Protein AF-A0A542GMF3-F1 (afdb_monomer_lite)

pLDDT: mean 70.61, std 8.69, range [44.84, 84.94]

Secondary structure (DSSP, 8-state):
--HHHHHHHHHHHHHHHHHHHHH-SSHHHHHHHHHHHHHHHHHHHHTT-

Foldseek 3Di:
DDVVVVVVLVVVLVVLLVCLCVVDPPNVNSCVVSVVVSVVVVVVVVVVD

Sequence (49 aa):
MNKALWICSLLGAALGISLGLALFHTPFWGLALGLGIGAVVGASMQRRH

Structure (mmCIF, N/CA/C/O backbone):
data_AF-A0A542GMF3-F1
#
_entry.id   AF-A0A542GMF3-F1
#
loop_
_atom_site.group_PDB
_atom_site.id
_atom_site.type_symbol
_atom_site.label_atom_id
_atom_site.label_alt_id
_atom_site.label_comp_id
_atom_site.label_asym_id
_atom_site.label_entity_id
_atom_site.label_seq_id
_atom_site.pdbx_PDB_ins_code
_atom_site.Cartn_x
_atom_site.Cartn_y
_atom_site.Cartn_z
_atom_site.occupancy
_atom_site.B_iso_or_equiv
_atom_site.auth_seq_id
_atom_site.auth_comp_id
_atom_site.auth_asym_id
_atom_site.auth_atom_id
_atom_site.pdbx_PDB_model_num
ATOM 1 N N . MET A 1 1 ? -13.772 5.663 19.928 1.00 50.59 1 MET A N 1
ATOM 2 C CA . MET A 1 1 ? -13.052 5.270 18.696 1.00 50.59 1 MET A CA 1
ATOM 3 C C . MET A 1 1 ? -11.715 4.664 19.103 1.00 50.59 1 MET A C 1
ATOM 5 O O . MET A 1 1 ? -10.890 5.357 19.691 1.00 50.59 1 MET A O 1
ATOM 9 N N . ASN A 1 2 ? -11.554 3.352 18.934 1.00 66.50 2 ASN A N 1
ATOM 10 C CA . ASN A 1 2 ? -10.476 2.589 19.569 1.00 66.50 2 ASN A CA 1
ATOM 11 C C . ASN A 1 2 ? -9.142 2.862 18.856 1.00 66.50 2 ASN A C 1
ATOM 13 O O . ASN A 1 2 ? -8.920 2.372 17.751 1.00 66.50 2 ASN A O 1
ATOM 17 N N . LYS A 1 3 ? -8.247 3.634 19.493 1.00 67.50 3 LYS A N 1
ATOM 18 C CA . LYS A 1 3 ? -6.929 4.035 18.948 1.00 67.50 3 LYS A CA 1
ATOM 19 C C . LYS A 1 3 ? -6.108 2.856 18.400 1.00 67.50 3 LYS A C 1
ATOM 21 O O . LYS A 1 3 ? -5.377 3.024 17.431 1.00 67.50 3 LYS A O 1
ATOM 26 N N . ALA A 1 4 ? -6.271 1.668 18.983 1.00 72.06 4 ALA A N 1
ATOM 27 C CA . ALA A 1 4 ? -5.577 0.452 18.570 1.00 72.06 4 ALA A CA 1
ATOM 28 C C . ALA A 1 4 ? -5.934 -0.012 17.143 1.00 72.06 4 ALA A C 1
ATOM 30 O O . ALA A 1 4 ? -5.044 -0.399 16.392 1.00 72.06 4 ALA A O 1
ATOM 31 N N . LEU A 1 5 ? -7.206 0.076 16.737 1.00 71.69 5 LEU A N 1
ATOM 32 C CA . LEU A 1 5 ? -7.642 -0.297 15.382 1.00 71.69 5 LEU A CA 1
ATOM 33 C C . LEU A 1 5 ? -7.067 0.654 14.326 1.00 71.69 5 LEU A C 1
ATOM 35 O O . LEU A 1 5 ? -6.644 0.216 13.259 1.00 71.69 5 LEU A O 1
ATOM 39 N N . TRP A 1 6 ? -6.984 1.943 14.659 1.00 78.44 6 TRP A N 1
ATOM 40 C CA . TRP A 1 6 ? -6.414 2.957 13.775 1.00 78.44 6 TRP A CA 1
ATOM 41 C C . TRP A 1 6 ? -4.905 2.751 13.574 1.00 78.44 6 TRP A C 1
ATOM 43 O O . TRP A 1 6 ? -4.443 2.726 12.436 1.00 78.44 6 TRP A O 1
ATOM 53 N N . ILE A 1 7 ? -4.151 2.487 14.652 1.00 83.00 7 ILE A N 1
ATOM 54 C CA . ILE A 1 7 ? -2.719 2.148 14.562 1.00 83.00 7 ILE A CA 1
ATOM 55 C C . ILE A 1 7 ? -2.493 0.889 13.717 1.00 83.00 7 ILE A C 1
ATOM 57 O O . ILE A 1 7 ? -1.610 0.884 12.865 1.00 83.00 7 ILE A O 1
ATOM 61 N N . CYS A 1 8 ? -3.291 -0.163 13.921 1.00 78.38 8 CYS A N 1
ATOM 62 C CA . CYS A 1 8 ? -3.113 -1.426 13.204 1.00 78.38 8 CYS A CA 1
ATOM 63 C C . CYS A 1 8 ? -3.370 -1.254 11.697 1.00 78.38 8 CYS A C 1
ATOM 65 O O . CYS A 1 8 ? -2.637 -1.793 10.868 1.00 78.38 8 CYS A O 1
ATOM 67 N N . SER A 1 9 ? -4.357 -0.425 11.340 1.00 78.44 9 SER A N 1
ATOM 68 C CA . SER A 1 9 ? -4.656 -0.095 9.946 1.00 78.44 9 SER A CA 1
ATOM 69 C C . SER A 1 9 ? -3.562 0.759 9.292 1.00 78.44 9 SER A C 1
ATOM 71 O O . SER A 1 9 ? -3.201 0.494 8.146 1.00 78.44 9 SER A O 1
ATOM 73 N N . LEU A 1 10 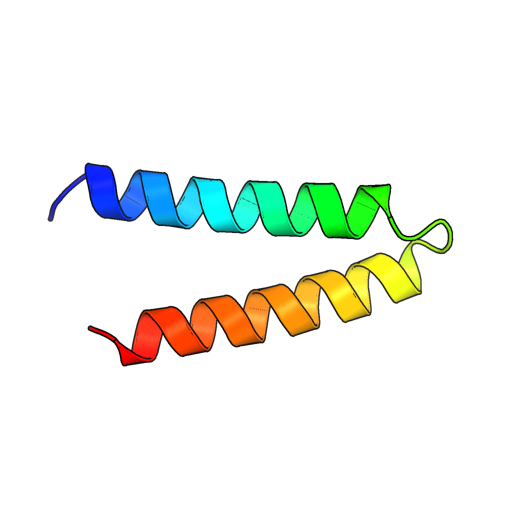? -2.994 1.745 10.004 1.00 81.69 10 LEU A N 1
ATOM 74 C CA . LEU A 1 10 ? -1.848 2.516 9.496 1.00 81.69 10 LEU A CA 1
ATOM 75 C C . LEU A 1 10 ? -0.604 1.644 9.323 1.00 81.69 10 LEU A C 1
ATOM 77 O O . LEU A 1 10 ? 0.111 1.786 8.333 1.00 81.69 10 LEU A O 1
ATOM 81 N N . LEU A 1 11 ? -0.356 0.735 10.266 1.00 84.94 11 LEU A N 1
ATOM 82 C CA . LEU A 1 11 ? 0.799 -0.154 10.228 1.00 84.94 11 LEU A CA 1
ATOM 83 C C . LEU A 1 11 ? 0.708 -1.142 9.056 1.00 84.94 11 LEU A C 1
ATOM 85 O O . LEU A 1 11 ? 1.692 -1.341 8.349 1.00 84.94 11 LEU A O 1
ATOM 89 N N . GLY A 1 12 ? -0.480 -1.702 8.802 1.00 78.69 12 GLY A N 1
ATOM 90 C CA . GLY A 1 12 ? -0.726 -2.564 7.644 1.00 78.69 12 GLY A CA 1
ATOM 91 C C . GLY A 1 12 ? -0.524 -1.841 6.309 1.00 78.69 12 GLY A C 1
ATOM 92 O O . GLY A 1 12 ? 0.098 -2.391 5.401 1.00 78.69 12 GLY A O 1
ATOM 93 N N . ALA A 1 13 ? -0.975 -0.587 6.205 1.00 77.38 13 ALA A N 1
ATOM 94 C CA . ALA A 1 13 ? -0.765 0.232 5.012 1.00 77.38 13 ALA A CA 1
ATOM 95 C C . ALA A 1 13 ? 0.723 0.553 4.784 1.00 77.38 13 ALA A C 1
ATOM 97 O O . ALA A 1 13 ? 1.226 0.385 3.674 1.00 77.38 13 ALA A O 1
ATOM 98 N N . ALA A 1 14 ? 1.445 0.956 5.835 1.00 81.00 14 ALA A N 1
ATOM 99 C CA . ALA A 1 14 ? 2.872 1.260 5.753 1.00 81.00 14 ALA A CA 1
ATOM 100 C C . ALA A 1 14 ? 3.696 0.029 5.342 1.00 81.00 14 ALA A C 1
ATO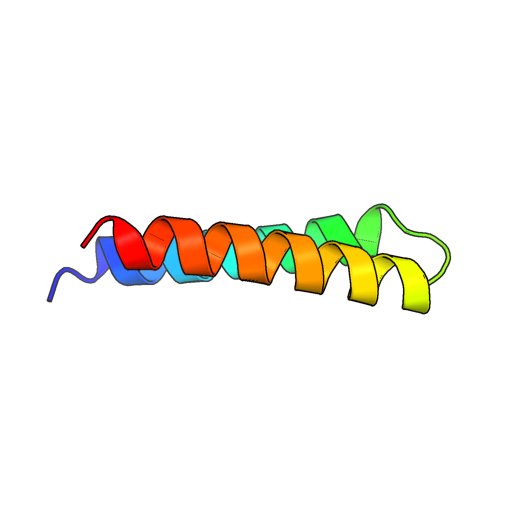M 102 O O . ALA A 1 14 ? 4.516 0.114 4.430 1.00 81.00 14 ALA A O 1
ATOM 103 N N . LEU A 1 15 ? 3.429 -1.131 5.952 1.00 80.31 15 LEU A N 1
ATOM 104 C CA . LEU A 1 15 ? 4.111 -2.384 5.616 1.00 80.31 15 LEU A CA 1
ATOM 105 C C . LEU A 1 15 ? 3.808 -2.849 4.188 1.00 80.31 15 LEU A C 1
ATOM 107 O O . LEU A 1 15 ? 4.722 -3.293 3.497 1.00 80.31 15 LEU A O 1
ATOM 111 N N . GLY A 1 16 ? 2.565 -2.708 3.718 1.00 73.75 16 GLY A N 1
ATOM 112 C CA . GLY A 1 16 ? 2.192 -3.041 2.341 1.00 73.75 16 GLY A CA 1
ATOM 113 C C . GLY A 1 16 ? 2.925 -2.185 1.305 1.00 73.75 16 GLY A C 1
ATOM 114 O O . GLY A 1 16 ? 3.417 -2.711 0.307 1.00 73.75 16 GLY A O 1
ATOM 115 N N . ILE A 1 17 ? 3.069 -0.883 1.573 1.00 72.44 17 ILE A N 1
ATOM 116 C CA . ILE A 1 17 ? 3.819 0.041 0.710 1.00 72.44 17 ILE A CA 1
ATOM 117 C C . ILE A 1 17 ? 5.318 -0.290 0.740 1.00 72.44 17 ILE A C 1
ATOM 119 O O . ILE A 1 17 ? 5.941 -0.379 -0.316 1.00 72.44 17 ILE A O 1
ATOM 123 N N . SER A 1 18 ? 5.898 -0.526 1.921 1.00 73.88 18 SER A N 1
ATOM 124 C CA . SER A 1 18 ? 7.320 -0.866 2.055 1.00 73.88 18 SER A CA 1
ATOM 125 C C . SER A 1 18 ? 7.676 -2.202 1.396 1.00 73.88 18 SER A C 1
ATOM 127 O O . SER A 1 18 ? 8.685 -2.266 0.697 1.00 73.88 18 SER A O 1
ATOM 129 N N . LEU A 1 19 ? 6.854 -3.250 1.549 1.00 69.50 19 LEU A N 1
ATOM 130 C CA . LEU A 1 19 ? 7.077 -4.525 0.855 1.00 69.50 19 LEU A CA 1
ATOM 131 C C . LEU A 1 19 ? 6.889 -4.395 -0.662 1.00 69.50 19 LEU A C 1
ATOM 133 O O . LEU A 1 19 ? 7.686 -4.949 -1.418 1.00 69.50 19 LEU A O 1
ATOM 137 N N . GLY A 1 20 ? 5.873 -3.653 -1.114 1.00 65.44 20 GLY A N 1
ATOM 138 C CA . GLY A 1 20 ? 5.637 -3.402 -2.538 1.00 65.44 20 GLY A CA 1
ATOM 139 C C . GLY A 1 20 ? 6.774 -2.621 -3.202 1.00 65.44 20 GLY A C 1
ATOM 140 O O . GLY A 1 20 ? 7.099 -2.865 -4.360 1.00 65.44 20 GLY A O 1
ATOM 141 N N . LEU A 1 21 ? 7.435 -1.727 -2.466 1.00 64.25 21 LEU A N 1
ATOM 142 C CA . LEU A 1 21 ? 8.596 -0.996 -2.971 1.00 64.25 21 LEU A CA 1
ATOM 143 C C . LEU A 1 21 ? 9.885 -1.836 -2.922 1.00 64.25 21 LEU A C 1
ATOM 145 O O . LEU A 1 21 ? 10.722 -1.718 -3.811 1.00 64.25 21 LEU A O 1
ATOM 149 N N . ALA A 1 22 ? 10.042 -2.696 -1.910 1.00 68.12 22 ALA A N 1
ATOM 150 C CA . ALA A 1 22 ? 11.239 -3.520 -1.728 1.00 68.12 22 ALA A CA 1
ATOM 151 C C . ALA A 1 22 ? 11.316 -4.725 -2.684 1.00 68.12 22 ALA A C 1
ATOM 153 O O . ALA A 1 22 ? 12.411 -5.124 -3.071 1.00 68.12 22 ALA A O 1
ATOM 154 N N . LEU A 1 23 ? 10.177 -5.318 -3.064 1.00 63.84 23 LEU A N 1
ATOM 155 C CA . LEU A 1 23 ? 10.142 -6.538 -3.886 1.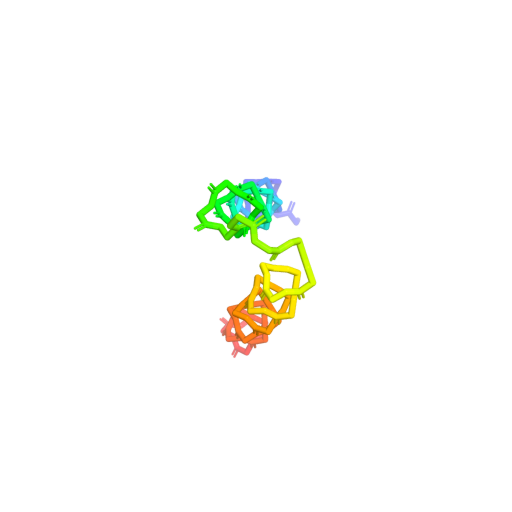00 63.84 23 LEU A CA 1
ATOM 156 C C . LEU A 1 23 ? 10.196 -6.276 -5.397 1.00 63.84 23 LEU A C 1
ATOM 158 O O . LEU A 1 23 ? 10.539 -7.177 -6.161 1.00 63.84 23 LEU A O 1
ATOM 162 N N . PHE A 1 24 ? 9.874 -5.065 -5.851 1.00 59.59 24 PHE A N 1
ATOM 163 C CA . PHE A 1 24 ? 9.803 -4.753 -7.275 1.00 59.59 24 PHE A CA 1
ATOM 164 C C . PHE A 1 24 ? 10.952 -3.838 -7.695 1.00 59.59 24 PHE A C 1
ATOM 166 O O . PHE A 1 24 ? 10.935 -2.633 -7.466 1.00 59.59 24 PHE A O 1
ATOM 173 N N . HIS A 1 25 ? 11.939 -4.419 -8.382 1.00 60.78 25 HIS A N 1
ATOM 174 C CA . HIS A 1 25 ? 13.103 -3.696 -8.907 1.00 60.78 25 HIS A CA 1
ATOM 175 C C . HIS A 1 25 ? 12.734 -2.656 -9.986 1.00 60.78 25 HIS A C 1
ATOM 177 O O . HIS A 1 25 ? 13.456 -1.685 -10.197 1.00 60.78 25 HIS A O 1
ATOM 183 N N . THR A 1 26 ? 11.582 -2.828 -10.642 1.00 58.88 26 THR A N 1
ATOM 184 C CA . THR A 1 26 ? 10.943 -1.824 -11.502 1.00 58.88 26 THR A CA 1
ATOM 185 C C . THR A 1 26 ? 9.928 -1.006 -10.691 1.00 58.88 26 THR A C 1
ATOM 187 O O . THR A 1 26 ? 8.850 -1.528 -10.381 1.00 58.88 26 THR A O 1
ATOM 190 N N . PRO A 1 27 ? 10.209 0.277 -10.390 1.00 63.31 27 PRO A N 1
ATOM 191 C CA . PRO A 1 27 ? 9.410 1.087 -9.462 1.00 63.31 27 PRO A CA 1
ATOM 192 C C . PRO A 1 27 ? 7.956 1.267 -9.916 1.00 63.31 27 PRO A C 1
ATOM 194 O O . PRO A 1 27 ? 7.050 1.349 -9.092 1.00 63.31 27 PRO A O 1
ATOM 197 N N . PHE A 1 28 ? 7.714 1.271 -11.229 1.00 70.88 28 PHE A N 1
ATOM 198 C CA . PHE A 1 28 ? 6.379 1.451 -11.799 1.00 70.88 28 PHE A CA 1
ATOM 199 C C . PHE A 1 28 ? 5.461 0.244 -11.552 1.00 70.88 28 PHE A C 1
ATOM 201 O O . PHE A 1 28 ? 4.311 0.402 -11.148 1.00 70.88 28 PHE A O 1
ATOM 208 N N . TRP A 1 29 ? 5.988 -0.971 -11.734 1.00 67.88 29 TRP A N 1
ATOM 209 C CA . TRP A 1 29 ? 5.249 -2.209 -11.472 1.00 67.88 29 TRP A CA 1
ATOM 210 C C . TRP A 1 29 ? 5.058 -2.456 -9.975 1.00 67.88 29 TRP A C 1
ATOM 212 O O . TRP A 1 29 ? 3.987 -2.906 -9.574 1.00 67.88 29 TRP A O 1
ATOM 222 N N . GLY A 1 30 ? 6.048 -2.090 -9.155 1.00 68.50 30 GLY A N 1
ATOM 223 C CA . GLY A 1 30 ? 5.941 -2.143 -7.696 1.00 68.50 30 GLY A CA 1
ATOM 224 C C . GLY A 1 30 ? 4.868 -1.229 -7.137 1.00 68.50 30 GLY A C 1
ATOM 225 O O . GLY A 1 30 ? 4.071 -1.654 -6.304 1.00 68.50 30 GLY A O 1
ATOM 226 N N . LEU A 1 31 ? 4.781 -0.001 -7.650 1.00 69.25 31 LEU A N 1
ATOM 227 C CA . LEU A 1 31 ? 3.707 0.921 -7.293 1.00 69.25 31 LEU A CA 1
ATOM 228 C C . LEU A 1 31 ? 2.347 0.426 -7.783 1.00 69.25 31 LEU A C 1
ATOM 230 O O . LEU A 1 31 ? 1.406 0.432 -7.003 1.00 69.25 31 LEU A O 1
ATOM 234 N N . ALA A 1 32 ? 2.224 -0.046 -9.025 1.00 77.25 32 ALA A N 1
ATOM 235 C CA . ALA A 1 32 ? 0.941 -0.516 -9.547 1.00 77.25 32 ALA A CA 1
ATOM 236 C C . ALA A 1 32 ? 0.407 -1.743 -8.782 1.00 77.25 32 ALA A C 1
ATOM 238 O O . ALA A 1 32 ? -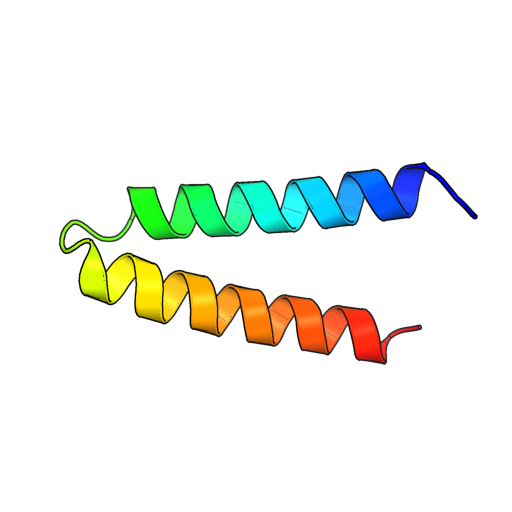0.763 -1.770 -8.396 1.00 77.25 32 ALA A O 1
ATOM 239 N N . LEU A 1 33 ? 1.264 -2.734 -8.507 1.00 74.94 33 LEU A N 1
ATOM 240 C CA . LEU A 1 33 ? 0.885 -3.925 -7.741 1.00 74.94 33 LEU A CA 1
ATOM 241 C C . LEU A 1 33 ? 0.722 -3.626 -6.251 1.00 74.94 33 LEU A C 1
ATOM 243 O O . LEU A 1 33 ? -0.245 -4.085 -5.652 1.00 74.94 33 LEU A O 1
ATOM 247 N N . GLY A 1 34 ? 1.603 -2.822 -5.657 1.00 74.69 34 GLY A N 1
ATOM 248 C CA . GLY A 1 34 ? 1.493 -2.411 -4.257 1.00 74.69 34 GLY A CA 1
ATOM 249 C C . GLY A 1 34 ? 0.234 -1.586 -3.988 1.00 74.69 34 GLY A C 1
ATOM 250 O O . GLY A 1 34 ? -0.469 -1.835 -3.011 1.00 74.69 34 GLY A O 1
ATOM 251 N N . LEU A 1 35 ? -0.105 -0.656 -4.882 1.00 74.69 35 LEU A N 1
ATOM 252 C CA . LEU A 1 35 ? -1.304 0.178 -4.782 1.00 74.69 35 LEU A CA 1
ATOM 253 C C . LEU A 1 35 ? -2.568 -0.634 -5.099 1.00 74.69 35 LEU A C 1
ATOM 255 O O . LEU A 1 35 ? -3.567 -0.484 -4.403 1.00 74.69 3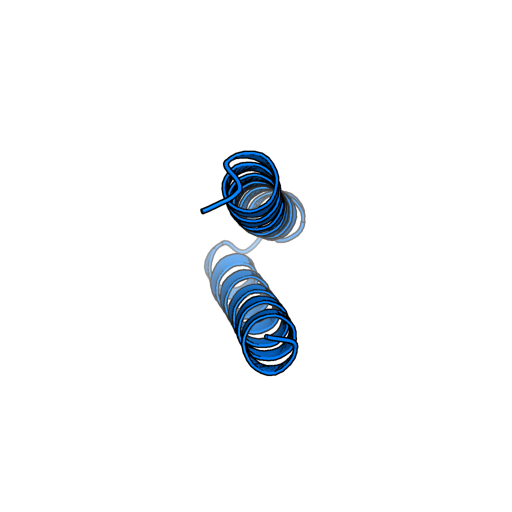5 LEU A O 1
ATOM 259 N N . GLY A 1 36 ? -2.514 -1.563 -6.060 1.00 80.38 36 GLY A N 1
ATOM 260 C CA . GLY A 1 36 ? -3.608 -2.495 -6.346 1.00 80.38 36 GLY A CA 1
ATOM 261 C C . GLY A 1 36 ? -3.909 -3.440 -5.178 1.00 80.38 36 GLY A C 1
ATOM 262 O O . GLY A 1 36 ? -5.051 -3.523 -4.729 1.00 80.38 36 GLY A O 1
ATOM 263 N N . ILE A 1 37 ? -2.888 -4.105 -4.629 1.00 78.75 37 ILE A N 1
ATOM 264 C CA . ILE A 1 37 ? -3.034 -5.001 -3.472 1.00 78.75 37 ILE A CA 1
ATOM 265 C C . ILE A 1 37 ? -3.440 -4.197 -2.231 1.00 78.75 37 ILE A C 1
ATOM 267 O O . ILE A 1 37 ? -4.362 -4.596 -1.523 1.00 78.75 37 ILE A O 1
ATOM 271 N N . GLY A 1 38 ? -2.825 -3.035 -1.995 1.00 73.25 38 GLY A N 1
ATOM 272 C CA . GLY A 1 38 ? -3.175 -2.142 -0.890 1.00 73.25 38 GLY A CA 1
ATOM 273 C C . GLY A 1 38 ? -4.622 -1.648 -0.954 1.00 73.25 38 GLY A C 1
ATOM 274 O O . GLY A 1 38 ? -5.315 -1.656 0.062 1.00 73.25 38 GLY A O 1
ATOM 275 N N . ALA A 1 39 ? -5.117 -1.295 -2.144 1.00 78.25 39 ALA A N 1
ATOM 276 C CA . ALA A 1 39 ? -6.505 -0.890 -2.354 1.00 78.25 39 ALA A CA 1
ATOM 277 C C . ALA A 1 39 ? -7.486 -2.051 -2.146 1.00 78.25 39 ALA A C 1
ATOM 279 O O . ALA A 1 39 ? -8.524 -1.862 -1.514 1.00 78.25 39 ALA A O 1
ATOM 280 N N . VAL A 1 40 ? -7.157 -3.259 -2.619 1.00 78.62 40 VAL A N 1
ATOM 281 C CA . VAL A 1 40 ? -7.982 -4.458 -2.400 1.00 78.62 40 VAL A CA 1
ATOM 282 C C . VAL A 1 40 ? -8.049 -4.805 -0.914 1.00 78.62 40 VAL A C 1
ATOM 284 O O . VAL A 1 40 ? -9.140 -5.024 -0.387 1.00 78.62 40 VAL A O 1
ATOM 287 N N . VAL A 1 41 ? -6.911 -4.801 -0.215 1.00 75.44 41 VAL A N 1
ATOM 288 C CA . VAL A 1 41 ? -6.859 -5.073 1.228 1.00 75.44 41 VAL A CA 1
ATOM 289 C C . VAL A 1 41 ? -7.614 -3.992 2.006 1.00 75.44 41 VAL A C 1
ATOM 291 O O . VAL A 1 41 ? -8.470 -4.330 2.825 1.00 75.44 41 VAL A O 1
ATOM 294 N N . GLY A 1 42 ? -7.398 -2.710 1.701 1.00 70.50 42 GLY A N 1
ATOM 295 C CA . GLY A 1 42 ? -8.130 -1.595 2.311 1.00 70.50 42 GLY A CA 1
ATOM 296 C C . GLY A 1 42 ? -9.644 -1.684 2.094 1.00 70.50 42 GLY A C 1
ATOM 297 O O . GLY A 1 42 ? -10.413 -1.570 3.047 1.00 70.50 42 GLY A O 1
ATOM 298 N N . ALA A 1 43 ? -10.085 -1.986 0.870 1.00 73.56 43 ALA A N 1
ATOM 299 C CA . ALA A 1 43 ? -11.498 -2.183 0.550 1.00 73.56 43 ALA A CA 1
ATOM 300 C C . ALA A 1 43 ? -12.094 -3.417 1.252 1.00 73.56 43 ALA A C 1
ATOM 302 O O . ALA A 1 43 ? -13.252 -3.391 1.671 1.00 73.56 43 ALA A O 1
ATOM 303 N N . SER A 1 44 ? -11.311 -4.489 1.412 1.00 69.06 44 SER A N 1
ATOM 304 C CA . SER A 1 44 ? -11.739 -5.700 2.122 1.00 69.06 44 SER A CA 1
ATOM 305 C C . SER A 1 44 ? -11.893 -5.474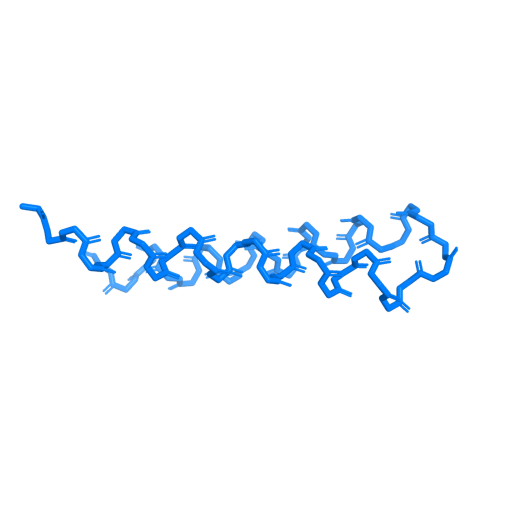 3.631 1.00 69.06 44 SER A C 1
ATOM 307 O O . SER A 1 44 ? -12.846 -5.974 4.227 1.00 69.06 44 SER A O 1
ATOM 309 N N . MET A 1 45 ? -11.020 -4.662 4.236 1.00 65.25 45 MET A N 1
ATOM 310 C CA . MET A 1 45 ? -11.122 -4.266 5.643 1.00 65.25 45 MET A CA 1
ATOM 311 C C . MET A 1 45 ? -12.285 -3.300 5.874 1.00 65.25 45 MET A C 1
ATOM 313 O O . MET A 1 45 ? -13.002 -3.445 6.860 1.00 65.25 45 MET A O 1
ATOM 317 N N . GLN A 1 46 ? -12.522 -2.366 4.948 1.00 60.38 46 GLN A N 1
ATOM 318 C CA . GLN A 1 46 ? -13.624 -1.408 5.053 1.00 60.38 46 GLN A CA 1
ATOM 319 C C . GLN A 1 46 ? -15.006 -2.065 4.955 1.00 60.38 46 GLN A C 1
ATOM 321 O O . GLN A 1 46 ? -15.945 -1.581 5.571 1.00 60.38 46 GLN A O 1
ATOM 326 N N . ARG A 1 47 ? -15.144 -3.187 4.236 1.00 55.09 47 ARG A N 1
ATOM 327 C CA . ARG A 1 47 ? -16.403 -3.957 4.211 1.00 55.09 47 ARG A CA 1
ATOM 328 C C . ARG A 1 47 ? -16.692 -4.739 5.492 1.00 55.09 47 ARG A C 1
ATOM 330 O O . ARG A 1 47 ? -17.786 -5.280 5.622 1.00 55.09 47 ARG A O 1
ATOM 337 N N . ARG A 1 48 ? -15.716 -4.888 6.388 1.00 54.28 48 ARG A N 1
ATOM 338 C CA . ARG A 1 48 ? -15.846 -5.720 7.591 1.00 54.28 48 ARG A CA 1
ATOM 339 C C . ARG A 1 48 ? -16.308 -4.928 8.822 1.00 54.28 48 ARG A C 1
ATOM 341 O O . ARG A 1 48 ? -16.269 -5.476 9.922 1.00 54.28 48 ARG A O 1
ATOM 348 N N . HIS A 1 49 ? -16.717 -3.674 8.634 1.00 44.84 49 HIS A N 1
ATOM 349 C CA . HIS A 1 49 ? -17.171 -2.740 9.663 1.00 44.84 49 HIS A CA 1
ATOM 350 C C . HIS A 1 49 ? -18.498 -2.090 9.254 1.00 44.84 49 HIS A C 1
ATOM 352 O O . HIS A 1 49 ? -19.182 -1.574 10.168 1.00 44.84 49 HIS A O 1
#

Radius of gyration: 12.15 Å; chains: 1; bounding box: 30×12×31 Å